Protein AF-A0A8T1CHQ8-F1 (afdb_monomer)

Secondary structure (DSSP, 8-state):
----EEEEEEEETTTTEEEEEEEEE--HHHHHHHHS-HHHHHHHHHS-SS-SEEEE----

pLDDT: mean 84.71, std 8.6, range [59.53, 94.0]

Organism: NCBI:txid29920

Nearest PDB structures (foldseek):
  4hec-assembly1_A  TM=6.269E-01  e=1.744E+00  Mycobacterium tuberculosis H37Rv
  4hec-assembly1_B  TM=6.356E-01  e=2.740E+00  Mycobacterium tuberculosis H37Rv
  5b3v-assembly3_C  TM=6.489E-01  e=4.898E+00  Synechocystis sp. PCC 6803 substr. Kazusa

Structure (mmCIF, N/CA/C/O backbone):
data_AF-A0A8T1CHQ8-F1
#
_entr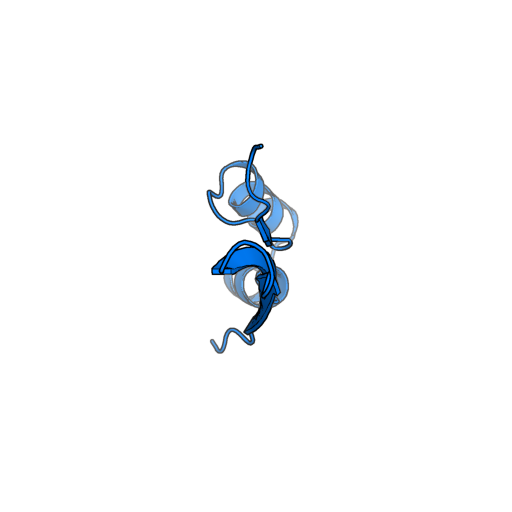y.id   AF-A0A8T1CHQ8-F1
#
loop_
_atom_site.group_PDB
_atom_site.id
_atom_site.type_symbol
_atom_site.label_atom_id
_atom_site.label_alt_id
_atom_site.label_comp_id
_atom_site.label_asym_id
_atom_site.label_entity_id
_atom_site.label_seq_id
_atom_site.pdbx_PDB_ins_code
_atom_site.Cartn_x
_atom_site.Cartn_y
_atom_site.Cartn_z
_atom_site.occupancy
_atom_site.B_iso_or_equiv
_atom_site.auth_seq_id
_atom_site.auth_comp_id
_atom_site.auth_asym_id
_atom_site.auth_atom_id
_atom_site.pdbx_PDB_model_num
ATOM 1 N N . MET A 1 1 ? -12.427 -11.625 4.856 1.00 59.53 1 MET A N 1
ATOM 2 C CA . MET A 1 1 ? -12.255 -10.172 4.681 1.00 59.53 1 MET A CA 1
ATOM 3 C C . MET A 1 1 ? -11.465 -10.022 3.403 1.00 59.53 1 MET A C 1
ATOM 5 O O . MET A 1 1 ? -10.323 -10.455 3.393 1.00 59.53 1 MET A O 1
ATOM 9 N N . ASP A 1 2 ? -12.092 -9.539 2.334 1.00 63.31 2 ASP A N 1
ATOM 10 C CA . ASP A 1 2 ? -11.418 -9.420 1.040 1.00 63.31 2 ASP A CA 1
ATOM 11 C C . ASP A 1 2 ? -10.794 -8.037 0.914 1.00 63.31 2 ASP A C 1
ATOM 13 O O . ASP A 1 2 ? -11.477 -7.025 1.086 1.00 63.31 2 ASP A O 1
ATOM 17 N N . LEU A 1 3 ? -9.491 -8.014 0.641 1.00 72.94 3 LEU A N 1
ATOM 18 C CA . LEU A 1 3 ? -8.755 -6.809 0.301 1.00 72.94 3 LEU A CA 1
ATOM 19 C C . LEU A 1 3 ? -8.701 -6.705 -1.223 1.00 72.94 3 LEU A C 1
ATOM 21 O O . LEU A 1 3 ? -8.064 -7.530 -1.876 1.00 72.94 3 LEU A O 1
ATOM 25 N N . GLN A 1 4 ? -9.377 -5.708 -1.790 1.00 75.88 4 GLN A N 1
ATOM 26 C CA . GLN A 1 4 ? -9.243 -5.394 -3.209 1.00 75.88 4 GLN A CA 1
ATOM 27 C C . GLN A 1 4 ? -8.071 -4.433 -3.394 1.00 75.88 4 GLN A C 1
ATOM 29 O O . GLN A 1 4 ? -8.030 -3.370 -2.776 1.00 75.88 4 GLN A O 1
ATOM 34 N N . SER A 1 5 ? -7.115 -4.836 -4.228 1.00 81.06 5 SER A N 1
ATOM 35 C CA . SER A 1 5 ? -5.917 -4.062 -4.540 1.00 81.06 5 SER A CA 1
ATOM 36 C C . SER A 1 5 ? -5.647 -4.099 -6.041 1.00 81.06 5 SER A C 1
ATOM 38 O O . SER A 1 5 ? -5.784 -5.147 -6.680 1.00 81.06 5 SER A O 1
ATOM 40 N N . LEU A 1 6 ? -5.275 -2.948 -6.596 1.00 86.19 6 LEU A N 1
ATOM 41 C CA . LEU A 1 6 ? -4.851 -2.766 -7.976 1.00 86.19 6 LEU A CA 1
ATOM 42 C C . LEU A 1 6 ? -3.427 -2.210 -7.988 1.00 86.19 6 LEU A C 1
ATOM 44 O O . LEU A 1 6 ? -3.176 -1.122 -7.475 1.00 86.19 6 LEU A O 1
ATOM 48 N N . SER A 1 7 ? -2.509 -2.917 -8.645 1.00 87.88 7 SER A N 1
ATOM 49 C CA . SER A 1 7 ? -1.137 -2.448 -8.856 1.00 87.88 7 SER A CA 1
ATOM 50 C C . SER A 1 7 ? -0.883 -2.157 -10.333 1.00 87.88 7 SER A C 1
ATOM 52 O O . SER A 1 7 ? -1.040 -3.026 -11.191 1.00 87.88 7 SER A O 1
ATOM 54 N N . LEU A 1 8 ? -0.461 -0.929 -10.624 1.00 90.25 8 LEU A N 1
ATOM 55 C CA . LEU A 1 8 ? -0.066 -0.460 -11.946 1.00 90.25 8 LEU A CA 1
ATOM 56 C C . LEU A 1 8 ? 1.455 -0.324 -12.010 1.00 90.25 8 LEU A C 1
ATOM 58 O O . LEU A 1 8 ? 2.057 0.455 -11.269 1.00 90.25 8 LEU A O 1
ATOM 62 N N . PHE A 1 9 ? 2.060 -1.066 -12.935 1.00 91.75 9 PHE A N 1
ATOM 63 C CA . PHE A 1 9 ? 3.496 -1.049 -13.194 1.00 91.75 9 PHE A CA 1
ATOM 64 C C . PHE A 1 9 ? 3.774 -0.233 -14.449 1.00 91.75 9 PHE A C 1
ATOM 66 O O . PHE A 1 9 ? 3.268 -0.548 -15.528 1.00 91.75 9 PHE A O 1
ATOM 73 N N . GLN A 1 10 ? 4.600 0.800 -14.323 1.00 94.00 10 GLN A N 1
ATOM 74 C CA . GLN A 1 10 ? 5.047 1.585 -15.463 1.00 94.00 10 GLN A CA 1
ATOM 75 C C . GLN A 1 10 ? 6.475 1.188 -15.825 1.00 94.00 10 GLN A C 1
ATOM 77 O O . GLN A 1 10 ? 7.382 1.257 -14.996 1.00 94.00 10 GLN A O 1
ATOM 82 N N . TRP A 1 11 ? 6.677 0.775 -17.075 1.00 93.88 11 TRP A N 1
ATOM 83 C CA . TRP A 1 11 ? 7.978 0.352 -17.591 1.00 93.88 11 TRP A CA 1
ATOM 84 C C . TRP A 1 11 ? 8.608 1.432 -18.472 1.00 93.88 11 TRP A C 1
ATOM 86 O O . TRP A 1 11 ? 7.953 1.959 -19.375 1.00 93.88 11 TRP A O 1
ATOM 96 N N . ASN A 1 12 ? 9.889 1.733 -18.249 1.00 92.06 12 ASN A N 1
ATOM 97 C CA . ASN A 1 12 ? 10.686 2.571 -19.134 1.00 92.06 12 ASN A CA 1
ATOM 98 C C . ASN A 1 12 ? 11.373 1.700 -20.192 1.00 92.06 12 ASN A C 1
ATOM 100 O O . ASN A 1 12 ? 12.348 0.999 -19.925 1.00 92.06 12 ASN A O 1
ATOM 104 N N . ARG A 1 13 ? 10.894 1.786 -21.435 1.00 93.44 13 ARG A N 1
ATOM 105 C CA . ARG A 1 13 ? 11.477 1.062 -22.575 1.00 93.44 13 ARG A CA 1
ATOM 106 C C . ARG A 1 13 ? 12.872 1.547 -22.988 1.00 93.44 13 ARG A C 1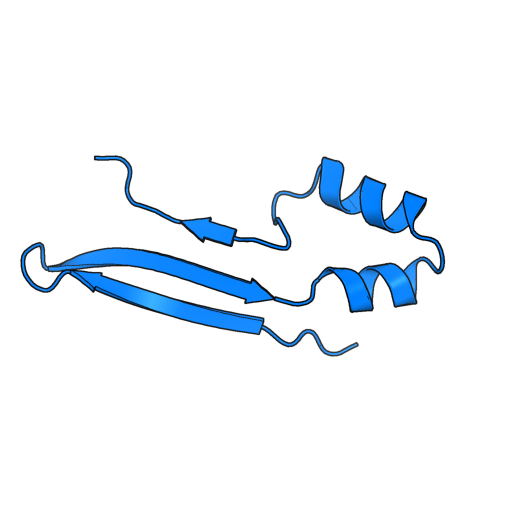
ATOM 108 O O . ARG A 1 13 ? 13.575 0.793 -23.646 1.00 93.44 13 ARG A O 1
ATOM 115 N N . PHE 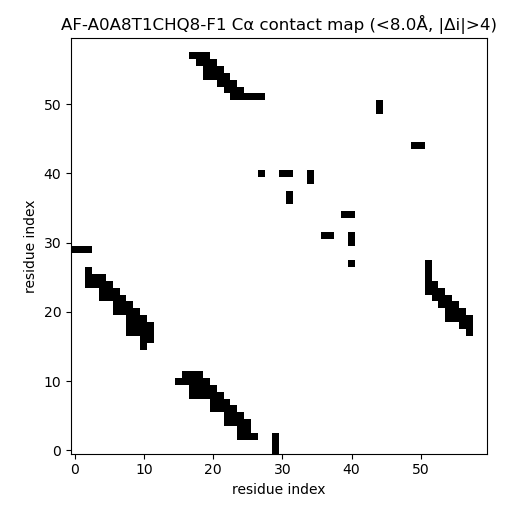A 1 14 ? 13.249 2.785 -22.663 1.00 93.75 14 PHE A N 1
ATOM 116 C CA . PHE A 1 14 ? 14.539 3.358 -23.067 1.00 93.75 14 PHE A CA 1
ATOM 117 C C . PHE A 1 14 ? 15.671 2.905 -22.146 1.00 93.75 14 PHE A C 1
ATOM 119 O O . PHE A 1 14 ? 16.749 2.568 -22.619 1.00 93.75 14 PHE A O 1
ATOM 126 N N . GLU A 1 15 ? 15.400 2.844 -20.845 1.00 91.25 15 GLU A N 1
ATOM 127 C CA . GLU A 1 15 ? 16.353 2.386 -19.823 1.00 91.25 15 GLU A CA 1
ATOM 128 C C . GLU A 1 15 ? 16.224 0.884 -19.532 1.00 91.25 15 GLU A C 1
ATOM 130 O O . GLU A 1 15 ? 17.010 0.329 -18.769 1.00 91.25 15 GLU A O 1
ATOM 135 N N . ASN A 1 16 ? 15.235 0.226 -20.149 1.00 92.00 16 ASN A N 1
ATOM 136 C CA . ASN A 1 16 ? 14.870 -1.168 -19.913 1.00 92.00 16 ASN A CA 1
ATOM 137 C C . ASN A 1 16 ? 14.709 -1.484 -18.415 1.00 92.00 16 ASN A C 1
ATOM 139 O O . ASN A 1 16 ? 15.215 -2.486 -17.907 1.00 92.00 16 ASN A O 1
ATOM 143 N N . SER A 1 17 ? 14.020 -0.591 -17.712 1.00 91.38 17 SER A N 1
ATOM 144 C CA . SER A 1 17 ? 13.886 -0.600 -16.259 1.00 91.38 17 SER A CA 1
ATOM 145 C C . SER A 1 17 ? 12.468 -0.210 -15.833 1.00 91.38 17 SER A C 1
ATOM 147 O O . SER A 1 17 ? 11.673 0.326 -16.612 1.00 91.38 17 SER A O 1
ATOM 149 N N . MET A 1 18 ? 12.125 -0.486 -14.575 1.00 90.88 18 MET A N 1
ATOM 150 C CA . MET A 1 18 ? 10.839 -0.087 -14.008 1.00 90.88 18 MET A CA 1
ATOM 151 C C . MET A 1 18 ? 10.854 1.404 -13.657 1.00 90.88 18 MET A C 1
ATOM 153 O O . MET A 1 18 ? 11.688 1.849 -12.875 1.00 90.88 18 MET A O 1
ATOM 157 N N . ALA A 1 19 ? 9.909 2.162 -14.213 1.00 90.88 19 ALA A N 1
ATOM 158 C CA . ALA A 1 19 ? 9.800 3.606 -14.019 1.00 90.88 19 ALA A CA 1
ATOM 159 C C . ALA A 1 19 ? 9.016 3.970 -12.755 1.00 90.88 19 ALA A C 1
ATOM 161 O O . ALA A 1 19 ? 9.345 4.938 -12.075 1.00 90.88 19 ALA A O 1
ATOM 162 N N . SER A 1 20 ? 7.946 3.232 -12.455 1.00 89.12 20 SER A N 1
ATOM 163 C CA . SER A 1 20 ? 7.160 3.431 -11.237 1.00 89.12 20 SER A CA 1
ATOM 164 C C . SER A 1 20 ? 6.253 2.241 -10.936 1.00 89.12 20 SER A C 1
ATOM 166 O O . SER A 1 20 ? 5.915 1.449 -11.823 1.00 89.12 20 SER A O 1
ATOM 168 N N . VAL A 1 21 ? 5.833 2.147 -9.674 1.00 89.25 21 VAL A N 1
ATOM 169 C CA . VAL A 1 21 ? 4.745 1.269 -9.232 1.00 89.25 21 VAL A CA 1
ATOM 170 C C . VAL A 1 21 ? 3.752 2.107 -8.446 1.00 89.25 21 VAL A C 1
ATOM 172 O O . VAL A 1 21 ? 4.131 2.770 -7.481 1.00 89.25 21 VAL A O 1
ATOM 175 N N . ASN A 1 22 ? 2.484 2.058 -8.842 1.00 86.25 22 ASN A N 1
ATOM 176 C CA . ASN A 1 22 ? 1.384 2.673 -8.106 1.00 86.25 22 ASN A CA 1
ATOM 177 C C . ASN A 1 22 ? 0.450 1.567 -7.638 1.00 86.25 22 ASN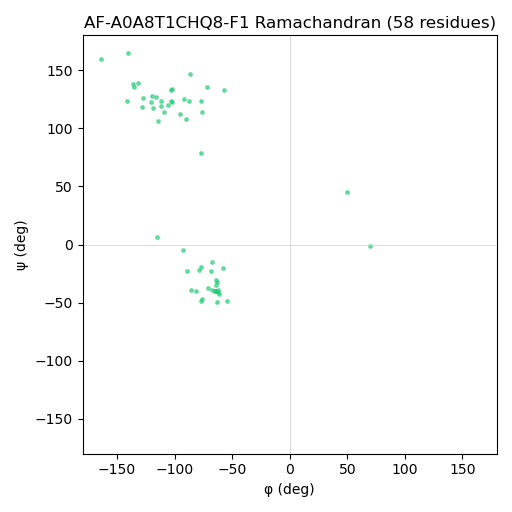 A C 1
ATOM 179 O O . ASN A 1 22 ? 0.029 0.746 -8.450 1.00 86.25 22 ASN A O 1
ATOM 183 N N . THR A 1 23 ? 0.146 1.531 -6.346 1.00 84.62 23 THR A N 1
ATOM 184 C CA . THR A 1 23 ? -0.832 0.587 -5.800 1.00 84.62 23 THR A CA 1
ATOM 185 C C . THR A 1 23 ? -1.972 1.356 -5.160 1.00 84.62 23 THR A C 1
ATOM 187 O O . THR A 1 23 ? -1.73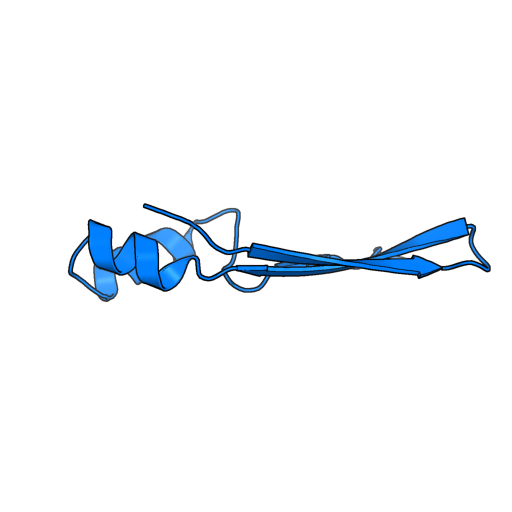7 2.229 -4.326 1.00 84.62 23 THR A O 1
ATOM 190 N N . ASP A 1 24 ? -3.188 1.016 -5.572 1.00 83.38 24 ASP A N 1
ATOM 191 C CA . ASP A 1 24 ? -4.432 1.486 -4.979 1.00 83.38 24 ASP A CA 1
ATOM 192 C C . ASP A 1 24 ? -5.075 0.308 -4.246 1.00 83.38 24 ASP A C 1
ATOM 194 O O . ASP A 1 24 ? -5.391 -0.719 -4.850 1.00 83.38 24 ASP A O 1
ATOM 198 N N . SER A 1 25 ? -5.166 0.411 -2.925 1.00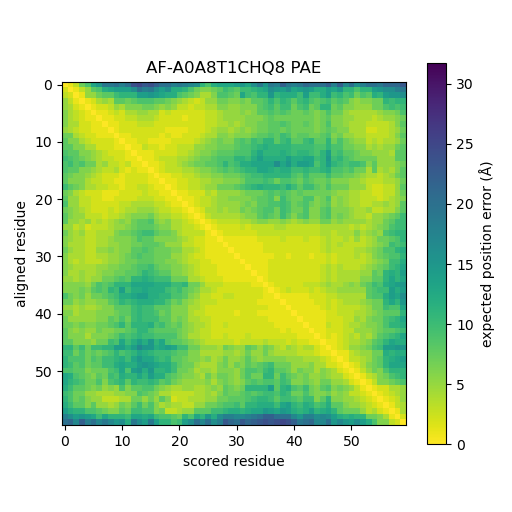 83.56 25 SER A N 1
ATOM 199 C CA . SER A 1 25 ? -5.636 -0.668 -2.064 1.00 83.56 25 SER A CA 1
ATOM 200 C C . SER A 1 25 ? -6.495 -0.084 -0.955 1.00 83.56 25 SER A C 1
ATOM 202 O O . SER A 1 25 ? -6.023 0.729 -0.158 1.00 83.56 25 SER A O 1
ATOM 204 N N . ASP A 1 26 ? -7.736 -0.557 -0.842 1.00 84.62 26 ASP A N 1
ATOM 205 C CA . ASP A 1 26 ? -8.623 -0.165 0.253 1.00 84.62 26 ASP A CA 1
ATOM 206 C C . ASP A 1 26 ? -8.229 -0.898 1.543 1.00 84.62 26 ASP A C 1
ATOM 208 O O . ASP A 1 26 ? -8.822 -1.905 1.929 1.00 84.62 26 ASP A O 1
ATOM 212 N N . LEU A 1 27 ? -7.175 -0.407 2.198 1.00 85.56 27 LEU A N 1
ATOM 213 C CA . LEU A 1 27 ? -6.714 -0.915 3.491 1.00 85.56 27 LEU A CA 1
ATOM 214 C C . LEU A 1 27 ? -7.576 -0.394 4.653 1.00 85.56 27 LEU A C 1
ATOM 216 O O . LEU A 1 27 ? -7.607 -1.008 5.720 1.00 85.56 27 LEU A O 1
ATOM 220 N N . LEU A 1 28 ? -8.279 0.727 4.470 1.00 85.75 28 LEU A N 1
ATOM 221 C CA . LEU A 1 28 ? -9.005 1.392 5.550 1.00 85.75 28 LEU A CA 1
ATOM 222 C C . LEU A 1 28 ? -10.319 0.682 5.876 1.00 85.75 28 LEU A C 1
ATOM 224 O O . LEU A 1 28 ? -10.573 0.399 7.045 1.00 85.75 28 LEU A O 1
ATOM 228 N N . THR A 1 29 ? -11.141 0.358 4.874 1.00 86.25 29 THR A N 1
ATOM 229 C CA . THR A 1 29 ? -12.420 -0.338 5.078 1.00 86.25 29 THR A CA 1
ATOM 230 C C . THR A 1 29 ? -12.271 -1.641 5.866 1.00 86.25 29 THR A C 1
ATOM 232 O O . THR A 1 29 ? -13.036 -1.842 6.815 1.00 86.25 29 THR A O 1
ATOM 235 N N . PRO A 1 30 ? -11.326 -2.546 5.539 1.00 88.62 30 PRO A N 1
ATOM 236 C CA . PRO A 1 30 ? -11.137 -3.749 6.329 1.00 88.62 30 PRO A CA 1
ATOM 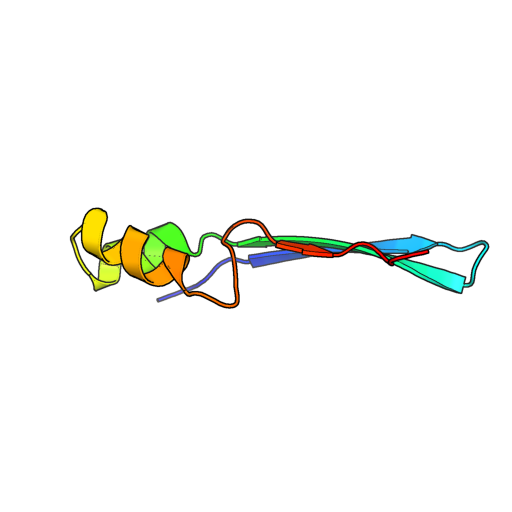237 C C . PRO A 1 30 ? -10.694 -3.433 7.763 1.00 88.62 30 PRO A C 1
ATOM 239 O O . PRO A 1 30 ? -11.329 -3.897 8.708 1.00 88.62 30 PRO A O 1
ATOM 242 N N . ILE A 1 31 ? -9.674 -2.598 7.963 1.00 89.81 31 ILE A N 1
ATOM 243 C CA . ILE A 1 31 ? -9.179 -2.300 9.317 1.00 89.81 31 ILE A CA 1
ATOM 244 C C . ILE A 1 31 ? -10.252 -1.619 10.174 1.00 89.81 31 ILE A C 1
ATOM 246 O O . ILE A 1 31 ? -10.441 -1.985 11.335 1.00 89.81 31 ILE A O 1
ATOM 250 N N . LEU A 1 32 ? -11.033 -0.713 9.590 1.00 90.25 32 LEU A N 1
ATOM 251 C CA . LEU A 1 32 ? -12.145 -0.066 10.276 1.00 90.25 32 LEU A CA 1
ATOM 252 C C . LEU A 1 32 ? -13.253 -1.062 10.644 1.00 90.25 32 LEU A C 1
ATOM 254 O O . LEU A 1 32 ? -13.785 -0.999 11.749 1.00 90.25 32 LEU A O 1
ATOM 258 N N . ARG A 1 33 ? -13.577 -2.017 9.762 1.00 91.69 33 ARG A N 1
ATOM 259 C CA . ARG A 1 33 ? -14.529 -3.101 10.073 1.00 91.69 33 ARG A CA 1
ATOM 260 C C . ARG A 1 33 ? -14.042 -4.004 11.203 1.00 91.69 33 ARG A C 1
ATOM 262 O O . ARG A 1 33 ? -14.872 -4.538 11.929 1.00 91.69 33 ARG A O 1
ATOM 269 N N . LEU A 1 34 ? -12.729 -4.197 11.329 1.00 92.25 34 LEU A N 1
ATOM 270 C CA . LEU A 1 34 ? -12.137 -5.035 12.370 1.00 92.25 34 LEU A CA 1
ATOM 271 C C . LEU A 1 34 ? -12.140 -4.346 13.737 1.00 92.25 34 LEU A C 1
ATOM 273 O O . LEU A 1 34 ? -12.503 -4.968 14.730 1.00 92.25 34 LEU A O 1
ATOM 277 N N . LEU A 1 35 ? -11.718 -3.083 13.787 1.00 93.44 35 LEU A N 1
ATOM 278 C CA . LEU A 1 35 ? -11.520 -2.351 15.041 1.00 93.44 35 LEU A CA 1
ATOM 279 C C . LEU A 1 35 ? -12.784 -1.616 15.502 1.00 93.44 35 LEU A C 1
ATOM 281 O O . LEU A 1 35 ? -12.922 -1.299 16.679 1.00 93.44 35 LEU A O 1
ATOM 285 N N . GLY A 1 36 ? -13.710 -1.323 14.585 1.00 92.12 36 GLY A N 1
ATOM 286 C CA . GLY A 1 36 ? -14.977 -0.648 14.876 1.00 92.12 36 GLY A CA 1
ATOM 287 C C . GLY A 1 36 ? -14.839 0.826 15.269 1.00 92.12 36 GLY A C 1
ATOM 288 O O . GLY A 1 36 ? -15.850 1.492 15.491 1.00 92.12 36 GLY A O 1
ATOM 289 N N . ARG A 1 37 ? -13.609 1.347 15.343 1.00 93.56 37 ARG A N 1
ATOM 290 C CA . ARG A 1 37 ? -13.288 2.721 15.732 1.00 93.56 37 ARG A CA 1
ATOM 291 C C . ARG A 1 37 ? -12.253 3.329 14.798 1.00 93.56 37 ARG A C 1
ATOM 293 O O . ARG A 1 37 ? -11.253 2.700 14.457 1.00 93.56 37 ARG A O 1
ATOM 300 N N . PHE A 1 38 ? -12.500 4.574 14.405 1.00 90.25 38 PHE A N 1
ATOM 301 C CA . PHE A 1 38 ? -11.644 5.291 13.466 1.00 90.25 38 PHE A CA 1
ATOM 302 C C . PHE A 1 38 ? -10.296 5.671 14.083 1.00 90.25 38 PHE A C 1
ATOM 304 O O . PHE A 1 38 ? -9.276 5.557 13.409 1.00 90.25 38 PHE A O 1
ATOM 311 N N . GLU A 1 39 ? -10.263 6.057 15.363 1.00 93.50 39 GLU A N 1
ATOM 312 C CA . GLU A 1 39 ? -9.004 6.429 16.024 1.00 93.50 39 GLU A CA 1
ATOM 313 C C . GLU A 1 39 ? -8.054 5.230 16.107 1.00 93.50 39 GLU A C 1
ATOM 315 O O . GLU A 1 39 ? -6.864 5.363 15.836 1.00 93.50 39 GLU A O 1
ATOM 320 N N . ASP A 1 40 ? -8.596 4.045 16.402 1.00 92.25 40 ASP A N 1
ATOM 321 C CA . ASP A 1 40 ? -7.813 2.812 16.482 1.00 92.25 40 ASP A CA 1
ATOM 322 C C . ASP A 1 40 ? -7.285 2.410 15.092 1.00 92.25 40 ASP A C 1
ATOM 324 O O . ASP A 1 40 ? -6.129 2.014 14.957 1.00 92.25 40 ASP A O 1
ATOM 328 N N . ALA A 1 41 ? -8.095 2.573 14.037 1.00 88.88 41 ALA A N 1
ATOM 329 C CA . ALA A 1 41 ? -7.660 2.349 12.657 1.00 88.88 41 ALA A CA 1
ATOM 330 C C . ALA A 1 41 ? -6.570 3.341 12.218 1.00 88.88 41 ALA A C 1
ATOM 332 O O . ALA A 1 41 ? -5.607 2.940 11.568 1.00 88.88 41 ALA A O 1
ATOM 333 N N . SER A 1 42 ? -6.685 4.615 12.604 1.00 88.44 42 SER A N 1
ATOM 334 C CA . SER A 1 42 ? -5.673 5.641 12.323 1.00 88.44 42 SER A CA 1
ATOM 335 C C . SER A 1 42 ? -4.332 5.308 12.976 1.00 88.44 42 SER A C 1
ATOM 337 O O . SER A 1 42 ? -3.290 5.463 12.340 1.00 88.44 42 SER A O 1
ATOM 339 N N . LEU A 1 43 ? -4.353 4.809 14.216 1.00 90.56 43 LEU A N 1
ATOM 340 C CA . LEU A 1 43 ? -3.144 4.455 14.962 1.00 90.56 43 LEU A CA 1
ATOM 341 C C . LEU A 1 43 ? -2.365 3.308 14.296 1.00 90.56 43 LEU A C 1
ATOM 343 O O . LEU A 1 43 ? -1.136 3.304 14.301 1.00 90.56 43 LEU A O 1
ATOM 347 N N . VAL A 1 44 ? -3.068 2.352 13.676 1.00 89.31 44 VAL A N 1
ATOM 348 C CA . VAL A 1 44 ? -2.430 1.254 12.928 1.00 89.31 44 VAL A CA 1
ATOM 349 C C . VAL A 1 44 ? -1.612 1.787 11.754 1.00 89.31 44 VAL A C 1
ATOM 351 O O . VAL A 1 44 ? -0.495 1.324 11.532 1.00 89.31 44 VAL A O 1
ATOM 354 N N . PHE A 1 45 ? -2.136 2.769 11.018 1.00 86.44 45 PHE A N 1
ATOM 355 C CA . PHE A 1 45 ? -1.440 3.332 9.859 1.00 86.44 45 PHE A CA 1
ATOM 356 C C . PHE A 1 45 ? -0.314 4.302 10.224 1.00 86.44 45 PHE A C 1
ATOM 358 O O . PHE A 1 45 ? 0.575 4.512 9.404 1.00 86.44 45 PHE A O 1
ATOM 365 N N . GLU A 1 46 ? -0.298 4.850 11.440 1.00 87.62 46 GLU A N 1
ATOM 366 C CA . GLU A 1 46 ? 0.746 5.779 11.894 1.00 87.62 46 GLU A CA 1
ATOM 367 C C . GLU A 1 46 ? 2.138 5.122 11.961 1.00 87.62 46 GLU A C 1
ATOM 369 O O . GLU A 1 46 ? 3.151 5.772 11.712 1.00 87.62 46 GLU A O 1
ATOM 374 N N . GLN A 1 47 ? 2.191 3.815 12.242 1.00 79.62 47 GLN A N 1
ATOM 375 C C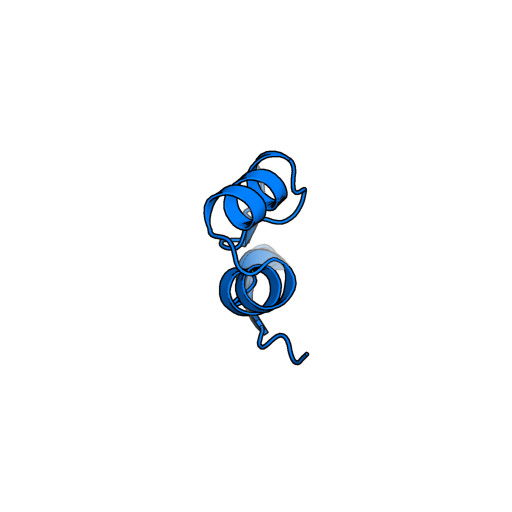A . GLN A 1 47 ? 3.436 3.034 12.316 1.00 79.62 47 GLN A CA 1
ATOM 376 C C . GLN A 1 47 ? 3.525 1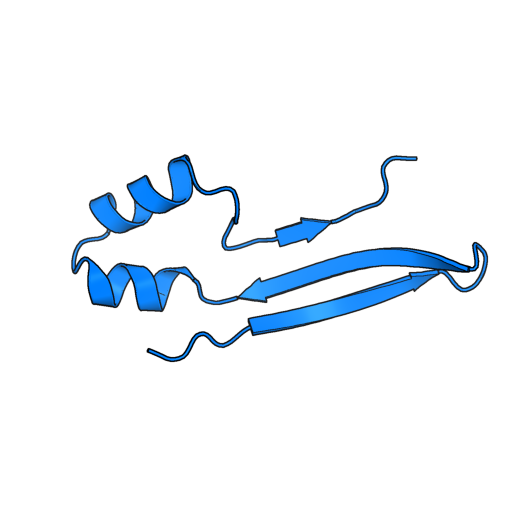.943 11.240 1.00 79.62 47 GLN A C 1
ATOM 378 O O . GLN A 1 47 ? 4.443 1.119 11.254 1.00 79.62 47 GLN A O 1
ATOM 383 N N . ALA A 1 48 ? 2.570 1.900 10.312 1.00 82.38 48 ALA A N 1
ATOM 384 C CA . ALA A 1 48 ? 2.544 0.871 9.289 1.00 82.38 48 ALA A CA 1
ATOM 385 C C . ALA A 1 48 ? 3.658 1.087 8.259 1.00 82.38 48 ALA A C 1
ATOM 387 O O . ALA A 1 48 ? 3.837 2.171 7.710 1.00 82.38 48 ALA A O 1
ATOM 388 N N . LEU A 1 49 ? 4.344 -0.002 7.907 1.00 75.62 49 LEU A N 1
ATOM 389 C CA . LEU A 1 49 ? 5.269 -0.032 6.766 1.00 75.62 49 LEU A CA 1
ATOM 390 C C . LEU A 1 49 ? 4.543 0.115 5.420 1.00 75.62 49 LEU A C 1
ATOM 392 O O . LEU A 1 49 ? 5.173 0.356 4.393 1.00 75.62 49 LEU A O 1
ATOM 396 N N . VAL A 1 50 ? 3.221 -0.069 5.425 1.00 71.06 50 VAL A N 1
ATOM 397 C CA . VAL A 1 50 ? 2.365 -0.000 4.247 1.00 71.06 50 VAL A CA 1
ATOM 398 C C . VAL A 1 50 ? 1.355 1.119 4.456 1.00 71.06 50 VAL A C 1
ATOM 400 O O . VAL A 1 50 ? 0.527 1.069 5.363 1.00 71.06 50 VAL A O 1
ATOM 403 N N . SER A 1 51 ? 1.434 2.124 3.593 1.00 73.56 51 SER A N 1
ATOM 404 C CA . SER A 1 51 ? 0.460 3.208 3.514 1.00 73.56 51 SER A CA 1
ATOM 405 C C . SER A 1 51 ? -0.697 2.802 2.588 1.00 73.56 51 SER A C 1
ATOM 407 O O . SER A 1 51 ? -0.445 2.127 1.585 1.00 73.56 51 SER A O 1
ATOM 409 N N . PRO A 1 52 ? -1.944 3.243 2.855 1.00 70.56 52 PRO A N 1
ATOM 410 C CA . PRO A 1 52 ? -3.065 3.085 1.920 1.00 70.56 52 PRO A CA 1
ATOM 411 C C . PRO A 1 52 ? -2.795 3.724 0.554 1.00 70.56 52 PRO A C 1
ATOM 413 O O . PRO A 1 52 ? -3.398 3.341 -0.441 1.00 70.56 52 PRO A O 1
ATOM 416 N N . VAL A 1 53 ? -1.844 4.655 0.494 1.00 70.94 53 VAL A N 1
ATOM 417 C CA . VAL A 1 53 ? -1.315 5.205 -0.749 1.00 70.94 53 VAL A CA 1
ATOM 418 C C . VAL A 1 53 ? 0.147 4.790 -0.865 1.00 70.94 53 VAL A C 1
ATOM 420 O O . VAL A 1 53 ? 1.002 5.327 -0.155 1.00 70.94 53 VAL A O 1
ATOM 423 N N . PHE A 1 54 ? 0.440 3.839 -1.753 1.00 76.56 54 PHE A N 1
ATOM 424 C CA . PHE A 1 54 ? 1.808 3.420 -2.051 1.00 76.56 54 PHE A CA 1
ATOM 425 C C . PHE A 1 54 ? 2.203 3.833 -3.470 1.00 76.56 54 PHE A C 1
ATOM 427 O O . PHE A 1 54 ? 1.609 3.393 -4.459 1.00 76.56 54 PHE A O 1
ATOM 434 N N . GLN A 1 55 ? 3.247 4.658 -3.559 1.00 77.88 55 GLN A N 1
ATOM 435 C CA . GLN A 1 55 ? 3.904 5.012 -4.813 1.00 77.88 55 GLN A CA 1
ATOM 436 C C . GLN A 1 55 ? 5.403 4.785 -4.668 1.00 77.88 55 GLN A C 1
ATOM 438 O O . GLN A 1 55 ? 6.059 5.440 -3.859 1.00 77.88 55 GLN A O 1
ATOM 443 N N . TRP A 1 56 ? 5.950 3.889 -5.482 1.00 83.06 56 TRP A N 1
ATOM 444 C CA . TRP A 1 56 ? 7.391 3.718 -5.595 1.00 83.06 56 TRP A CA 1
ATOM 445 C C . TRP A 1 56 ? 7.904 4.396 -6.863 1.00 83.06 56 TRP A C 1
ATOM 447 O O . TRP A 1 56 ? 7.338 4.229 -7.950 1.00 83.06 56 TRP A O 1
ATOM 457 N N . ARG A 1 57 ? 8.994 5.151 -6.709 1.00 81.44 57 ARG A N 1
ATOM 458 C CA . ARG A 1 57 ? 9.741 5.783 -7.797 1.00 81.44 57 ARG A CA 1
ATOM 459 C C . ARG A 1 57 ? 11.230 5.481 -7.601 1.00 81.44 57 ARG A C 1
ATOM 461 O O . ARG A 1 57 ? 11.688 5.542 -6.458 1.00 81.44 57 ARG A O 1
ATOM 468 N N . PRO A 1 58 ? 11.980 5.176 -8.669 1.00 76.25 58 PRO A N 1
ATOM 469 C CA . PRO A 1 58 ? 13.426 5.050 -8.592 1.00 76.25 58 PRO A CA 1
ATOM 470 C C . PRO A 1 58 ? 14.037 6.344 -8.046 1.00 76.25 58 PRO A C 1
ATOM 472 O O . PRO A 1 58 ? 13.698 7.435 -8.504 1.00 76.25 58 PRO A O 1
ATOM 475 N N . THR A 1 59 ? 14.940 6.234 -7.077 1.00 73.19 59 THR A N 1
ATOM 476 C CA . THR A 1 59 ? 15.861 7.324 -6.741 1.00 73.19 59 THR A CA 1
ATOM 477 C C . THR A 1 59 ? 16.941 7.353 -7.817 1.00 73.19 59 THR A C 1
ATOM 479 O O . THR A 1 59 ? 17.669 6.367 -7.949 1.00 73.19 59 THR A O 1
ATOM 482 N N . SER A 1 60 ? 16.982 8.426 -8.614 1.00 60.72 60 SER A N 1
ATOM 483 C CA . SER A 1 60 ? 18.074 8.695 -9.563 1.00 60.72 60 SER A CA 1
ATOM 484 C C . SER A 1 60 ? 19.434 8.759 -8.882 1.00 60.72 60 SER A C 1
ATOM 486 O O . SER A 1 60 ? 19.485 9.213 -7.716 1.00 60.72 60 SER A O 1
#

Mean predicted aligned error: 6.27 Å

Foldseek 3Di:
DDKDKDKDWDADPVVRGTAKIWMAIPPQVVLCVVVVDPVVSVVCQVPDPDHNTDMDGDDD

Radius of gyration: 15.09 Å; Cα contacts (8 Å, |Δi|>4): 72; chains: 1; bounding box: 33×19×40 Å

Sequence (60 aa):
MDLQSLSLFQWNRFENSMASVNTDSDLLTPILRLLGRFEDASLVFEQALVSPVFQWRPTS

Solvent-accessible surface area (backbone atoms only — not comparable to full-atom values): 3765 Å² total; per-residue (Å²): 137,89,75,63,70,50,77,49,76,41,76,32,81,88,78,72,42,75,54,34,39,42,40,52,37,61,55,58,66,58,44,32,69,72,64,72,35,67,69,64,37,50,56,55,54,75,76,41,96,63,56,61,72,42,74,50,65,74,83,130